Protein AF-A0A353D6M7-F1 (afdb_monomer_lite)

pLDDT: mean 84.1, std 8.53, range [59.25, 94.75]

Sequence (123 aa):
GNNLVNIGASALATVIATREFGSAGPGIAVGVLTLFILVFGEITPKSLATRFSETISLFIAYPLLLLMRLIYPLVWFFSHFTSWVHHLTGGKGDPTVTELELIGMLGYGVDEGAIEQNERKII

Secondary structure (DSSP, 8-state):
-HHHHHHHHHHHHHHHHHHHHGGGHHHHHHHHHHHHIIIIIIIHHHHHHHHTHHHHHHHHHHHHHHHHHHHHHHHHHHHHHHHHHHHHHTPPPPPSS-HHHHHHHHHHHHHTTSS-TTGGGT-

Foldseek 3Di:
DLVVCLVVQLVVQLVVQCVPPNPCRNVVSCVVSVVVCVCPVNPVVVVVCVVVVVVVCVVVVVVVVVVCVVCVVVVVVVVVVVVVVCVVVVDDDDPPADPVNVLVVLVVCCVVVVDPPVVSVVD

Structure (mmCIF, N/CA/C/O backbone):
data_AF-A0A353D6M7-F1
#
_entry.id   AF-A0A353D6M7-F1
#
loop_
_atom_site.group_PDB
_atom_site.id
_atom_s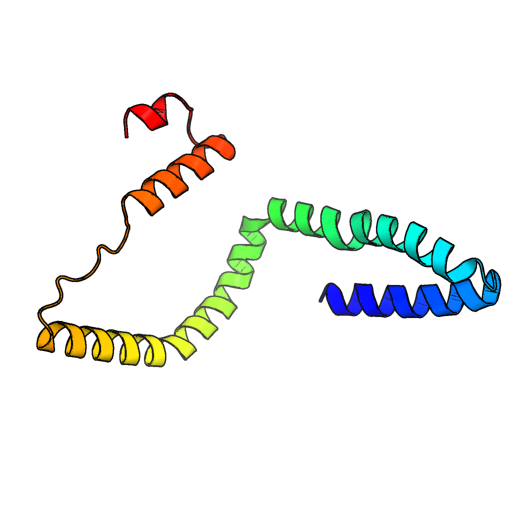ite.type_symbol
_atom_site.label_atom_id
_atom_site.label_alt_id
_atom_site.label_comp_id
_atom_site.label_asym_id
_atom_site.label_entity_id
_atom_site.label_seq_id
_atom_site.pdbx_PDB_ins_code
_atom_site.Cartn_x
_atom_site.Cartn_y
_atom_site.Cartn_z
_atom_site.occupancy
_atom_site.B_iso_or_equiv
_atom_site.auth_seq_id
_atom_site.auth_comp_id
_atom_site.auth_asym_id
_atom_site.auth_atom_id
_atom_site.pdbx_PDB_model_num
ATOM 1 N N . GLY A 1 1 ? 0.863 -6.170 -7.298 1.00 59.25 1 GLY A N 1
ATOM 2 C CA . GLY A 1 1 ? 0.853 -5.495 -8.611 1.00 59.25 1 GLY A CA 1
ATOM 3 C C . GLY A 1 1 ? 2.168 -4.795 -8.888 1.00 59.25 1 GLY A C 1
ATOM 4 O O . GLY A 1 1 ? 2.921 -5.283 -9.717 1.00 59.25 1 GLY A O 1
ATOM 5 N N . ASN A 1 2 ? 2.469 -3.717 -8.155 1.00 79.38 2 ASN A N 1
ATOM 6 C CA . ASN A 1 2 ? 3.628 -2.846 -8.409 1.00 79.38 2 ASN A CA 1
ATOM 7 C C . ASN A 1 2 ? 4.975 -3.592 -8.507 1.00 79.38 2 ASN A C 1
ATOM 9 O O . ASN A 1 2 ? 5.693 -3.444 -9.485 1.00 79.38 2 ASN A O 1
ATOM 13 N N . ASN A 1 3 ? 5.272 -4.487 -7.557 1.00 82.88 3 ASN A N 1
ATOM 14 C CA . ASN A 1 3 ? 6.559 -5.198 -7.529 1.00 82.88 3 ASN A CA 1
ATOM 15 C C . ASN A 1 3 ? 6.796 -6.094 -8.751 1.00 82.88 3 ASN A C 1
ATOM 17 O O . ASN A 1 3 ? 7.921 -6.176 -9.227 1.00 82.88 3 ASN A O 1
ATOM 21 N N . LEU A 1 4 ? 5.753 -6.741 -9.283 1.00 85.50 4 LEU A N 1
ATOM 22 C CA . LEU A 1 4 ? 5.891 -7.592 -10.468 1.00 85.50 4 LEU A CA 1
ATOM 23 C C . LEU A 1 4 ? 6.234 -6.752 -11.703 1.00 85.50 4 LEU A C 1
ATOM 25 O O . LEU A 1 4 ? 7.114 -7.120 -12.474 1.00 85.50 4 LEU A O 1
ATOM 29 N N . VAL A 1 5 ? 5.566 -5.606 -11.853 1.00 84.50 5 VAL A N 1
ATOM 30 C CA . VAL A 1 5 ? 5.812 -4.671 -12.955 1.00 84.50 5 VAL A CA 1
ATOM 31 C C . VAL A 1 5 ? 7.189 -4.025 -12.811 1.00 84.50 5 VAL A C 1
ATOM 33 O O . VAL A 1 5 ? 7.934 -4.014 -13.781 1.00 84.50 5 VAL A O 1
ATOM 36 N N . ASN A 1 6 ? 7.584 -3.583 -11.613 1.00 87.44 6 ASN A N 1
ATOM 37 C CA . ASN A 1 6 ? 8.900 -2.982 -11.375 1.00 87.44 6 ASN A CA 1
ATOM 38 C C . ASN A 1 6 ? 10.050 -3.963 -11.609 1.00 87.44 6 ASN A C 1
ATOM 40 O O . ASN A 1 6 ? 11.017 -3.627 -12.289 1.00 87.44 6 ASN A O 1
ATOM 44 N N . ILE A 1 7 ? 9.949 -5.183 -11.075 1.00 88.62 7 ILE A N 1
ATOM 45 C CA . ILE A 1 7 ? 10.991 -6.204 -11.239 1.00 88.62 7 ILE A CA 1
ATOM 46 C C . ILE A 1 7 ? 11.047 -6.666 -12.698 1.00 88.62 7 ILE A C 1
ATOM 48 O O . ILE A 1 7 ? 12.134 -6.758 -13.264 1.00 88.62 7 ILE A O 1
ATOM 52 N N . GLY A 1 8 ? 9.893 -6.893 -13.333 1.00 90.44 8 GLY A N 1
ATOM 53 C CA . GLY A 1 8 ? 9.819 -7.275 -14.742 1.00 90.44 8 GLY A CA 1
ATOM 54 C C . GLY A 1 8 ? 10.367 -6.195 -15.677 1.00 90.44 8 GLY A C 1
ATOM 55 O O . GLY A 1 8 ? 11.204 -6.487 -16.530 1.00 90.44 8 GLY A O 1
ATOM 56 N N . ALA A 1 9 ? 9.957 -4.939 -15.488 1.00 88.69 9 ALA A N 1
ATOM 57 C CA . ALA A 1 9 ? 10.443 -3.806 -16.271 1.00 88.69 9 ALA A CA 1
ATOM 58 C C . ALA A 1 9 ? 11.947 -3.587 -16.073 1.00 88.69 9 ALA A C 1
ATOM 60 O O . ALA A 1 9 ? 12.658 -3.370 -17.050 1.00 88.69 9 ALA A O 1
ATOM 61 N N . SER A 1 10 ? 12.446 -3.711 -14.841 1.00 89.69 10 SER A N 1
ATOM 62 C CA . SER A 1 10 ? 13.875 -3.580 -14.542 1.00 89.69 10 SER A CA 1
ATOM 63 C C . SER A 1 10 ? 14.709 -4.695 -15.165 1.00 89.69 10 SER A C 1
ATOM 65 O O . SER A 1 10 ? 15.739 -4.422 -15.784 1.00 89.69 10 SER A O 1
ATOM 67 N N . ALA A 1 11 ? 14.238 -5.943 -15.097 1.00 91.44 11 ALA A N 1
ATOM 68 C CA . ALA A 1 11 ? 14.906 -7.074 -15.729 1.00 91.44 11 ALA A CA 1
ATOM 69 C C . ALA A 1 11 ? 14.976 -6.909 -17.256 1.00 91.44 11 ALA A C 1
ATOM 71 O O . ALA A 1 11 ? 16.048 -7.043 -17.844 1.00 91.44 11 ALA A O 1
ATOM 72 N N . LEU A 1 12 ? 13.858 -6.554 -17.899 1.00 92.38 12 LEU A N 1
ATOM 73 C CA . LEU A 1 12 ? 13.804 -6.347 -19.348 1.00 92.38 12 LEU A CA 1
ATOM 74 C C . LEU A 1 12 ? 14.643 -5.147 -19.793 1.00 92.38 12 LEU A C 1
ATOM 76 O O . LEU A 1 12 ? 15.415 -5.260 -20.743 1.00 92.38 12 LEU A O 1
ATOM 80 N N . ALA A 1 13 ? 14.540 -4.017 -19.095 1.00 91.19 13 ALA A N 1
ATOM 81 C CA . ALA A 1 13 ? 15.322 -2.828 -19.410 1.00 91.19 13 ALA A CA 1
ATOM 82 C C . ALA A 1 13 ? 16.819 -3.062 -19.225 1.00 91.19 13 ALA A C 1
ATOM 84 O O . ALA A 1 13 ? 17.604 -2.591 -20.040 1.00 91.19 13 ALA A O 1
ATOM 85 N N . THR A 1 14 ? 17.218 -3.831 -18.210 1.00 92.31 14 THR A N 1
ATOM 86 C CA . THR A 1 14 ? 18.621 -4.209 -18.019 1.00 92.31 14 THR A CA 1
ATOM 87 C C . THR A 1 14 ? 19.108 -5.076 -19.178 1.00 92.31 14 THR A C 1
ATOM 89 O O . THR A 1 14 ? 20.147 -4.777 -19.754 1.00 92.31 14 THR A O 1
ATOM 92 N N . VAL A 1 15 ? 18.337 -6.086 -19.599 1.00 92.19 15 VAL A N 1
ATOM 93 C CA . VAL A 1 15 ? 18.694 -6.938 -20.750 1.00 92.19 15 VAL A CA 1
ATOM 94 C C . VAL A 1 15 ? 18.827 -6.124 -22.041 1.00 92.19 15 VAL A C 1
ATOM 96 O O . VAL A 1 15 ? 19.790 -6.310 -22.786 1.00 92.19 15 VAL A O 1
ATOM 99 N N . ILE A 1 16 ? 17.886 -5.216 -22.310 1.00 92.12 16 ILE A N 1
ATOM 100 C CA . ILE A 1 16 ? 17.910 -4.359 -23.503 1.00 92.12 16 ILE A CA 1
ATOM 101 C C . ILE A 1 16 ? 19.091 -3.386 -23.436 1.00 92.12 16 ILE A C 1
ATOM 103 O O . ILE A 1 16 ? 19.855 -3.272 -24.390 1.00 92.12 16 ILE A O 1
ATOM 107 N N . ALA A 1 17 ? 19.300 -2.728 -22.298 1.00 90.50 17 ALA A N 1
ATOM 108 C CA . ALA A 1 17 ? 20.371 -1.756 -22.158 1.00 90.50 17 ALA A CA 1
ATOM 109 C C . ALA A 1 17 ? 21.758 -2.404 -22.219 1.00 90.50 17 ALA A C 1
ATOM 111 O O . ALA A 1 17 ? 22.666 -1.828 -22.807 1.00 90.50 17 ALA A O 1
ATOM 112 N N . THR A 1 18 ? 21.938 -3.609 -21.671 1.00 92.00 18 THR A N 1
ATOM 113 C CA . THR A 1 18 ? 23.193 -4.359 -21.821 1.00 92.00 18 THR A CA 1
ATOM 114 C C . THR A 1 18 ? 23.464 -4.728 -23.279 1.00 92.00 18 THR A C 1
ATOM 116 O O . THR A 1 18 ? 24.621 -4.734 -23.692 1.00 92.00 18 THR A O 1
ATOM 119 N N . ARG A 1 19 ? 22.424 -5.005 -24.076 1.00 91.56 19 ARG A N 1
ATOM 120 C CA . ARG A 1 19 ? 22.578 -5.290 -25.510 1.00 91.56 19 ARG A CA 1
ATOM 121 C C . ARG A 1 19 ? 22.996 -4.063 -26.318 1.00 91.56 19 ARG A C 1
ATOM 123 O O . ARG A 1 19 ? 23.892 -4.183 -27.143 1.00 91.56 19 ARG A O 1
ATOM 130 N N . GLU A 1 20 ? 22.386 -2.911 -26.059 1.00 90.56 20 GLU A N 1
ATOM 131 C CA . GLU A 1 20 ? 22.618 -1.689 -26.847 1.00 90.56 20 GLU A CA 1
ATOM 132 C C . GLU A 1 20 ? 23.833 -0.874 -26.365 1.00 90.56 20 GLU A C 1
ATOM 134 O O . GLU A 1 20 ? 24.547 -0.277 -27.166 1.00 90.56 20 GLU A O 1
ATOM 139 N N . PHE A 1 21 ? 24.100 -0.857 -25.054 1.00 89.62 21 PHE A N 1
ATOM 140 C CA . PHE A 1 21 ? 25.109 0.010 -24.423 1.00 89.62 21 PHE A CA 1
ATOM 141 C C . PHE A 1 21 ? 26.242 -0.765 -23.725 1.00 89.62 21 PHE A C 1
ATOM 143 O O . PHE A 1 21 ? 27.080 -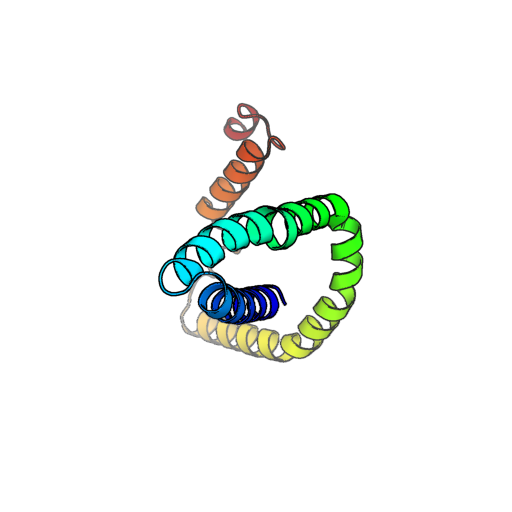0.170 -23.040 1.00 89.62 21 PHE A O 1
ATOM 150 N N . GLY A 1 22 ? 26.283 -2.094 -23.865 1.00 89.50 22 GLY A N 1
ATOM 151 C CA . GLY A 1 22 ? 27.345 -2.939 -23.319 1.00 89.50 22 GLY A CA 1
ATOM 152 C C . GLY A 1 22 ? 27.483 -2.823 -21.797 1.00 89.50 22 GLY A C 1
ATOM 153 O O . GLY A 1 22 ? 26.506 -2.938 -21.054 1.00 89.50 22 GLY A O 1
ATOM 154 N N . SER A 1 23 ? 28.707 -2.584 -21.315 1.00 90.06 23 SER A N 1
ATOM 155 C CA . SER A 1 23 ? 29.017 -2.505 -19.879 1.00 90.06 23 SER A CA 1
ATOM 156 C C . SER A 1 23 ? 28.399 -1.295 -19.170 1.00 90.06 23 SER A C 1
ATOM 158 O O . SER A 1 23 ? 28.165 -1.362 -17.965 1.00 90.06 23 SER A O 1
ATOM 160 N N . ALA A 1 24 ? 28.091 -0.212 -19.892 1.00 89.88 24 ALA A N 1
ATOM 161 C CA . ALA A 1 24 ? 27.426 0.969 -19.333 1.00 89.88 24 ALA A CA 1
ATOM 162 C C . ALA A 1 24 ? 25.896 0.805 -19.236 1.00 89.88 24 ALA A C 1
ATOM 164 O O . ALA A 1 24 ? 25.238 1.518 -18.475 1.00 89.88 24 ALA A O 1
ATOM 165 N N . GLY A 1 25 ? 25.329 -0.153 -19.975 1.00 89.75 25 GLY A N 1
ATOM 166 C CA . GLY A 1 25 ? 23.889 -0.387 -20.080 1.00 89.75 25 GLY A CA 1
ATOM 167 C C . GLY A 1 25 ? 23.153 -0.558 -18.752 1.00 89.75 25 GLY A C 1
ATOM 168 O O . GLY A 1 25 ? 22.177 0.159 -18.533 1.00 89.75 25 GLY A O 1
ATOM 169 N N . PRO A 1 26 ? 23.607 -1.429 -17.831 1.00 89.62 26 PRO A N 1
ATOM 170 C CA . PRO A 1 26 ? 22.939 -1.614 -16.544 1.00 89.62 26 PRO A CA 1
ATOM 171 C C . PRO A 1 26 ? 22.838 -0.322 -15.722 1.00 89.62 26 PRO A C 1
ATOM 173 O O . PRO A 1 26 ? 21.795 -0.048 -15.135 1.00 89.62 26 PRO A O 1
ATOM 176 N N . GLY A 1 27 ? 23.887 0.509 -15.714 1.00 90.50 27 GLY A N 1
ATOM 177 C CA . GLY A 1 27 ? 23.884 1.780 -14.982 1.00 90.50 27 GLY A CA 1
ATOM 178 C C . GLY A 1 27 ? 22.884 2.786 -15.557 1.00 90.50 27 GLY A C 1
ATOM 179 O O . GLY A 1 27 ? 22.133 3.415 -14.810 1.00 90.50 27 GLY A O 1
ATOM 180 N N . ILE A 1 28 ? 22.825 2.885 -16.889 1.00 89.69 28 ILE A N 1
ATOM 181 C CA . ILE A 1 28 ? 21.867 3.748 -17.595 1.00 89.69 28 ILE A CA 1
ATOM 182 C C . ILE A 1 28 ? 20.432 3.260 -17.359 1.00 89.69 28 ILE A C 1
ATOM 184 O O . ILE A 1 28 ? 19.557 4.064 -17.035 1.00 89.69 28 ILE A O 1
ATOM 188 N N . ALA A 1 29 ? 20.195 1.948 -17.461 1.00 91.31 29 ALA A N 1
ATOM 189 C CA . ALA A 1 29 ? 18.888 1.349 -17.211 1.00 91.31 29 ALA A CA 1
ATOM 190 C C . ALA A 1 29 ? 18.395 1.646 -15.795 1.00 91.31 29 ALA A C 1
ATOM 192 O O . ALA A 1 29 ? 17.273 2.115 -15.638 1.00 91.31 29 ALA A O 1
ATOM 193 N N . VAL A 1 30 ? 19.231 1.443 -14.772 1.00 91.81 30 VAL A N 1
ATOM 194 C CA . VAL A 1 30 ? 18.854 1.715 -13.378 1.00 91.81 30 VAL A CA 1
ATOM 195 C C . VAL A 1 30 ? 18.493 3.186 -13.185 1.00 91.81 30 VAL A C 1
ATOM 197 O O . VAL A 1 30 ? 17.437 3.474 -12.623 1.00 91.81 30 VAL A O 1
ATOM 200 N N . GLY A 1 31 ? 19.315 4.119 -13.674 1.00 90.38 31 GLY A N 1
ATOM 201 C C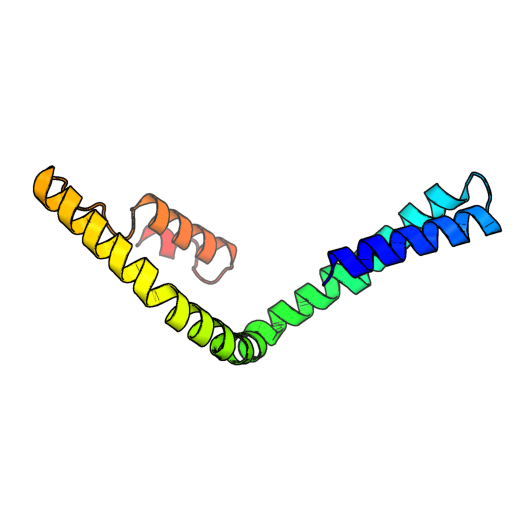A . GLY A 1 31 ? 19.055 5.553 -13.515 1.00 90.38 31 GLY A CA 1
ATOM 202 C C . GLY A 1 31 ? 17.748 5.999 -14.175 1.00 90.38 31 GLY A C 1
ATOM 203 O O . GLY A 1 31 ? 16.896 6.609 -13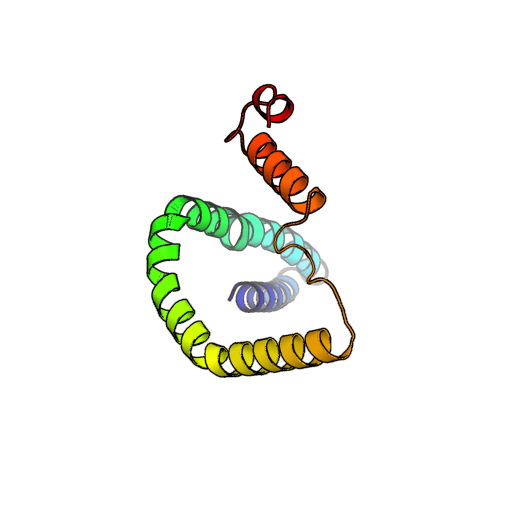.527 1.00 90.38 31 GLY A O 1
ATOM 204 N N . VAL A 1 32 ? 17.560 5.648 -15.450 1.00 89.81 32 VAL A N 1
ATOM 205 C CA . VAL A 1 32 ? 16.370 6.040 -16.222 1.00 89.81 32 VAL A CA 1
ATOM 206 C C . VAL A 1 32 ? 15.117 5.373 -15.667 1.00 89.81 32 VAL A C 1
ATOM 208 O O . VAL A 1 32 ? 14.116 6.043 -15.417 1.00 89.81 32 VAL A O 1
ATOM 211 N N . LEU A 1 33 ? 15.167 4.061 -15.439 1.00 91.50 33 LEU A N 1
ATOM 212 C CA . LEU A 1 33 ? 14.007 3.289 -15.015 1.00 91.50 33 LEU A CA 1
ATOM 213 C C . LEU A 1 33 ? 13.563 3.655 -13.597 1.00 91.50 33 LEU A C 1
ATOM 215 O O . LEU A 1 33 ? 12.366 3.685 -13.342 1.00 91.50 33 LEU A O 1
ATOM 219 N N . THR A 1 34 ? 14.492 3.994 -12.696 1.00 89.94 34 THR A N 1
ATOM 220 C CA . THR A 1 34 ? 14.144 4.453 -11.342 1.00 89.94 34 THR A CA 1
ATOM 221 C C . THR A 1 34 ? 13.321 5.734 -11.396 1.00 89.94 34 THR A C 1
ATOM 223 O O . THR A 1 34 ? 12.253 5.797 -10.793 1.00 89.94 34 THR A O 1
ATOM 226 N N . LEU A 1 35 ? 13.762 6.737 -12.163 1.00 89.75 35 LEU A N 1
ATOM 227 C CA . LEU A 1 35 ? 12.996 7.975 -12.333 1.00 89.75 35 LEU A CA 1
ATOM 228 C C . LEU A 1 35 ? 11.638 7.705 -12.987 1.00 89.75 35 LEU A C 1
ATOM 230 O O . LEU A 1 35 ? 10.616 8.212 -12.529 1.00 89.75 35 LEU A O 1
ATOM 234 N N . PHE A 1 36 ? 11.616 6.868 -14.025 1.00 89.44 36 PHE A N 1
ATOM 235 C CA . PHE A 1 36 ? 10.395 6.563 -14.763 1.00 89.44 36 PHE A CA 1
ATOM 236 C C . PHE A 1 36 ? 9.361 5.830 -13.899 1.00 89.44 36 PHE A C 1
ATOM 238 O O . PHE A 1 36 ? 8.190 6.204 -13.878 1.00 89.44 36 PHE A O 1
ATOM 245 N N . ILE A 1 37 ? 9.793 4.823 -13.139 1.00 89.56 37 ILE A N 1
ATOM 246 C CA . ILE A 1 37 ? 8.943 4.072 -12.212 1.00 89.56 37 ILE A CA 1
ATOM 247 C C . ILE A 1 37 ? 8.475 4.957 -11.064 1.00 89.56 37 ILE A C 1
ATOM 249 O O . ILE A 1 37 ? 7.295 4.920 -10.728 1.00 89.56 37 ILE A O 1
ATOM 253 N N . LEU A 1 38 ? 9.352 5.771 -10.473 1.00 89.88 38 LEU A N 1
ATOM 254 C CA . LEU A 1 38 ? 8.946 6.647 -9.377 1.00 89.88 38 LEU A CA 1
ATOM 255 C C . LEU A 1 38 ? 7.854 7.614 -9.826 1.00 89.88 38 LEU A C 1
ATOM 257 O O . LEU A 1 38 ? 6.844 7.747 -9.141 1.00 89.88 38 LEU A O 1
ATOM 261 N N . VAL A 1 39 ? 8.008 8.233 -10.995 1.00 87.31 39 VAL A N 1
ATOM 262 C CA . VAL A 1 39 ? 7.013 9.174 -11.511 1.00 87.31 39 VAL A CA 1
ATOM 263 C C . VAL A 1 39 ? 5.739 8.443 -11.928 1.00 87.31 39 VAL A C 1
ATOM 265 O O . VAL A 1 39 ? 4.669 8.759 -11.416 1.00 87.31 39 VAL A O 1
ATOM 268 N N . PHE A 1 40 ? 5.825 7.457 -12.822 1.00 84.50 40 PHE A N 1
ATOM 269 C CA . PHE A 1 40 ? 4.645 6.885 -13.482 1.00 84.50 40 PHE A CA 1
ATOM 270 C C . PHE A 1 40 ? 4.094 5.617 -12.829 1.00 84.50 40 PHE A C 1
ATOM 272 O O . PHE A 1 40 ? 2.907 5.343 -12.965 1.00 84.50 40 PHE A O 1
ATOM 279 N N . GLY A 1 41 ? 4.925 4.835 -12.143 1.00 82.19 41 GLY A N 1
ATOM 280 C CA . GLY A 1 41 ? 4.535 3.567 -11.518 1.00 82.19 41 GLY A CA 1
ATOM 281 C C . GLY A 1 41 ? 4.187 3.686 -10.035 1.00 82.19 41 GLY A C 1
ATOM 282 O O . GLY A 1 41 ? 3.330 2.956 -9.542 1.00 82.19 41 GLY A O 1
ATOM 283 N N . GLU A 1 42 ? 4.815 4.622 -9.323 1.00 83.50 42 GLU A N 1
ATOM 284 C CA . GLU A 1 42 ? 4.742 4.688 -7.864 1.00 83.50 42 GLU A CA 1
ATOM 285 C C . GLU A 1 42 ? 4.026 5.943 -7.360 1.00 83.50 42 GLU A C 1
ATOM 287 O O . GLU A 1 42 ? 2.936 5.839 -6.803 1.00 83.50 42 GLU A O 1
ATOM 292 N N . ILE A 1 43 ? 4.605 7.129 -7.553 1.00 85.75 43 ILE A N 1
ATOM 293 C CA . ILE A 1 43 ? 4.151 8.366 -6.905 1.00 85.75 43 ILE A CA 1
ATOM 294 C C . ILE A 1 43 ? 2.855 8.870 -7.538 1.00 85.75 43 ILE A C 1
ATOM 296 O O . ILE A 1 43 ? 1.894 9.121 -6.814 1.00 85.75 43 ILE A O 1
ATOM 300 N N . THR A 1 44 ? 2.785 8.983 -8.869 1.00 84.62 44 THR A N 1
ATOM 301 C CA . THR A 1 44 ? 1.584 9.517 -9.542 1.00 84.62 44 THR A CA 1
ATOM 302 C C . THR A 1 44 ? 0.357 8.621 -9.342 1.00 84.62 44 THR A C 1
ATOM 304 O O . THR A 1 44 ? -0.681 9.142 -8.928 1.00 84.62 44 THR A O 1
ATOM 307 N N . PRO A 1 45 ? 0.429 7.288 -9.546 1.00 81.06 45 PRO A N 1
ATOM 308 C CA . PRO A 1 45 ? -0.727 6.422 -9.330 1.00 81.06 45 PRO A CA 1
ATOM 309 C C . PRO A 1 45 ? -1.154 6.381 -7.866 1.00 81.06 45 PRO A C 1
ATOM 311 O O . PRO A 1 45 ? -2.352 6.422 -7.594 1.00 81.06 45 PRO A O 1
ATOM 314 N N . LYS A 1 46 ? -0.201 6.345 -6.917 1.00 82.56 46 LYS A N 1
ATOM 315 C CA . LYS A 1 46 ? -0.535 6.407 -5.486 1.00 82.56 46 LYS A CA 1
ATOM 316 C C . LYS A 1 46 ? -1.192 7.733 -5.137 1.00 82.56 46 LYS A C 1
ATOM 318 O O . LYS A 1 46 ? -2.241 7.713 -4.518 1.00 82.56 46 LYS A O 1
ATOM 323 N N . SER A 1 47 ? -0.636 8.860 -5.577 1.00 84.31 47 SER A N 1
ATOM 324 C CA . SER A 1 47 ? -1.204 10.188 -5.321 1.00 84.31 47 SER A CA 1
ATOM 325 C C . SER A 1 47 ? -2.631 10.310 -5.861 1.00 84.31 47 SER A C 1
ATOM 327 O O . SER A 1 47 ? -3.525 10.792 -5.164 1.00 84.31 47 SER A O 1
ATOM 329 N N . LEU A 1 48 ? -2.874 9.799 -7.071 1.00 81.62 48 LEU A N 1
ATOM 330 C CA . LEU A 1 48 ? -4.204 9.790 -7.669 1.00 81.62 48 LEU A CA 1
ATOM 331 C C . LEU A 1 48 ? -5.166 8.873 -6.899 1.00 81.62 48 LEU A C 1
ATOM 333 O O . LEU A 1 48 ? -6.305 9.257 -6.647 1.00 81.62 48 LEU A O 1
ATOM 337 N N . ALA A 1 49 ? -4.698 7.699 -6.469 1.00 78.69 49 ALA A N 1
ATOM 338 C CA . ALA A 1 49 ? -5.478 6.785 -5.642 1.00 78.69 49 ALA A CA 1
ATOM 339 C C . ALA A 1 49 ? -5.840 7.398 -4.281 1.00 78.69 49 ALA A C 1
ATOM 341 O O . ALA A 1 49 ? -6.972 7.244 -3.832 1.00 78.69 49 ALA A O 1
ATOM 342 N N . THR A 1 50 ? -4.931 8.148 -3.652 1.00 80.38 50 THR A N 1
ATOM 343 C CA . THR A 1 50 ? -5.224 8.863 -2.403 1.00 80.38 50 THR A CA 1
ATOM 344 C C . THR A 1 50 ? -6.245 9.980 -2.623 1.00 80.38 50 THR A C 1
ATOM 346 O O . THR A 1 50 ? -7.089 10.218 -1.767 1.00 80.38 50 THR A O 1
ATOM 349 N N . ARG A 1 51 ? -6.225 10.644 -3.787 1.00 80.00 51 ARG A N 1
ATOM 350 C CA . ARG A 1 51 ? -7.176 11.719 -4.115 1.00 80.00 51 ARG A CA 1
ATOM 351 C C . ARG A 1 51 ? -8.593 11.214 -4.401 1.00 80.00 51 ARG A C 1
ATOM 353 O O . ARG A 1 51 ? -9.550 11.922 -4.118 1.00 80.00 51 ARG A O 1
ATOM 360 N N . PHE A 1 52 ? -8.729 10.003 -4.940 1.00 79.12 52 PHE A N 1
ATOM 361 C CA . PHE A 1 52 ? -10.015 9.321 -5.145 1.00 79.12 52 PHE A CA 1
ATOM 362 C C . PHE A 1 52 ? -10.264 8.224 -4.098 1.00 79.12 52 PHE A C 1
ATOM 364 O O . PHE A 1 52 ? -10.962 7.240 -4.370 1.00 79.12 52 PHE A O 1
ATOM 371 N N . SER A 1 53 ? -9.690 8.388 -2.900 1.00 77.56 53 SER A N 1
ATOM 372 C CA . SER A 1 53 ? -9.747 7.398 -1.823 1.00 77.56 53 SER A CA 1
ATOM 373 C C . SER A 1 53 ? -11.177 7.014 -1.471 1.00 77.56 53 SER A C 1
ATOM 375 O O . SER A 1 53 ? -11.431 5.841 -1.245 1.00 77.56 53 SER A O 1
ATOM 377 N N . GLU A 1 54 ? -12.125 7.946 -1.500 1.00 77.88 54 GLU A N 1
ATOM 378 C CA . GLU A 1 54 ? -13.529 7.700 -1.168 1.00 77.88 54 GLU A CA 1
ATOM 379 C C . GLU A 1 54 ? -14.192 6.687 -2.118 1.00 77.88 54 GLU A C 1
ATOM 381 O O . GLU A 1 54 ? -14.747 5.679 -1.681 1.00 77.88 54 GLU A O 1
ATOM 386 N N . THR A 1 55 ? -14.063 6.886 -3.434 1.00 78.00 55 THR A N 1
ATOM 387 C CA . THR A 1 55 ? -14.626 5.966 -4.438 1.00 78.00 55 THR A CA 1
ATOM 388 C C . THR A 1 55 ? -13.951 4.596 -4.384 1.00 78.00 55 THR A C 1
ATOM 390 O O . THR A 1 55 ? -14.617 3.561 -4.452 1.00 78.00 55 THR A O 1
ATOM 393 N N . ILE A 1 56 ? -12.626 4.579 -4.222 1.00 79.38 56 ILE A N 1
ATOM 394 C CA . ILE A 1 56 ? -11.848 3.340 -4.128 1.00 79.38 56 ILE A CA 1
ATOM 395 C C . ILE A 1 56 ? -12.184 2.589 -2.831 1.00 79.38 56 ILE A C 1
ATOM 397 O O . ILE A 1 56 ? -12.344 1.369 -2.854 1.00 79.38 56 ILE A O 1
ATOM 401 N N . SER A 1 57 ? -12.356 3.300 -1.717 1.00 81.75 57 SER A N 1
ATOM 402 C CA . SER A 1 57 ? -12.703 2.719 -0.417 1.00 81.75 57 SER A CA 1
ATOM 403 C C . SER A 1 57 ? -14.083 2.083 -0.448 1.00 81.75 57 SER A C 1
ATOM 405 O O . SER A 1 57 ? -14.231 0.960 0.022 1.00 81.75 57 SER A O 1
ATOM 407 N N . LEU A 1 58 ? -15.077 2.730 -1.065 1.00 84.44 58 LEU A N 1
ATOM 408 C CA . LEU A 1 58 ? -16.416 2.151 -1.220 1.00 84.44 58 LEU A CA 1
ATOM 409 C C . LEU A 1 58 ? -16.405 0.891 -2.097 1.00 84.44 58 LEU A C 1
ATOM 411 O O . LEU A 1 58 ? -17.094 -0.081 -1.792 1.00 84.44 58 LEU A O 1
ATOM 415 N N . PHE A 1 59 ? -15.590 0.870 -3.154 1.00 86.31 59 PHE A N 1
ATOM 416 C CA . PHE A 1 59 ? -15.441 -0.310 -4.005 1.00 86.31 59 PHE A CA 1
ATOM 417 C C . PHE A 1 59 ? -14.753 -1.474 -3.273 1.00 86.31 59 PHE A C 1
ATOM 419 O O . PHE A 1 59 ? -15.199 -2.618 -3.360 1.00 86.31 59 PHE A O 1
ATOM 426 N N . ILE A 1 60 ? -13.687 -1.187 -2.519 1.00 86.88 60 ILE A N 1
ATOM 427 C CA . ILE A 1 60 ? -12.920 -2.190 -1.764 1.00 86.88 60 ILE A CA 1
ATOM 428 C C . ILE A 1 60 ? -13.656 -2.636 -0.491 1.00 86.88 60 ILE A C 1
ATOM 430 O O . ILE A 1 60 ? -13.440 -3.756 -0.028 1.00 86.88 60 ILE A O 1
ATOM 434 N N . ALA A 1 61 ? -14.571 -1.830 0.052 1.00 89.69 61 ALA A N 1
ATOM 435 C CA . ALA A 1 61 ? -15.340 -2.176 1.245 1.00 89.69 61 ALA A CA 1
ATOM 436 C C . ALA A 1 61 ? -16.075 -3.518 1.095 1.00 89.69 61 ALA A C 1
ATOM 438 O O . ALA A 1 61 ? -16.053 -4.329 2.016 1.00 89.69 61 ALA A O 1
ATOM 439 N N . TYR A 1 62 ? -16.660 -3.801 -0.072 1.00 89.62 62 TYR A N 1
ATOM 440 C CA . TYR A 1 62 ? -17.386 -5.051 -0.326 1.00 89.62 62 TYR A CA 1
ATOM 441 C C . TYR A 1 62 ? -16.522 -6.323 -0.217 1.00 89.62 62 TYR A C 1
ATOM 443 O O . TYR A 1 62 ? -16.867 -7.203 0.579 1.00 89.62 62 TYR A O 1
ATOM 451 N N . PRO A 1 63 ? -15.405 -6.472 -0.961 1.00 91.12 63 PRO A N 1
ATOM 452 C CA . PRO A 1 63 ? -14.541 -7.643 -0.819 1.00 91.12 63 PRO A CA 1
ATOM 453 C C . PRO A 1 63 ? -13.906 -7.739 0.574 1.00 91.12 63 PRO A C 1
ATOM 455 O O . PRO A 1 63 ? -13.730 -8.842 1.092 1.00 91.12 63 PRO A O 1
ATOM 458 N N . LEU A 1 64 ? -13.608 -6.606 1.213 1.00 91.56 64 LEU A N 1
ATOM 459 C CA . LEU A 1 64 ? -13.038 -6.576 2.560 1.00 91.56 64 LEU A CA 1
ATOM 460 C C . LEU A 1 64 ? -14.058 -7.050 3.608 1.00 91.56 64 LEU A C 1
ATOM 462 O O . LEU A 1 64 ? -13.714 -7.834 4.489 1.00 91.56 64 LEU A O 1
ATOM 466 N N . LEU A 1 65 ? -15.330 -6.676 3.462 1.00 91.62 65 LEU A N 1
ATOM 467 C CA . LEU A 1 65 ? -16.420 -7.129 4.327 1.00 91.62 65 LEU A CA 1
ATOM 468 C C . LEU A 1 65 ? -16.703 -8.630 4.162 1.00 91.62 65 LEU A C 1
ATOM 470 O O . LEU A 1 65 ? -16.967 -9.322 5.146 1.00 91.62 65 LEU A O 1
ATOM 474 N N . LEU A 1 66 ? -16.579 -9.162 2.941 1.00 93.44 66 LEU A N 1
ATOM 475 C CA . LEU A 1 66 ? -16.641 -10.604 2.687 1.00 93.44 66 LEU A CA 1
ATOM 476 C C . LEU A 1 66 ? -15.501 -11.346 3.403 1.00 93.44 66 LEU A C 1
ATOM 478 O O . LEU A 1 66 ? -15.739 -12.342 4.088 1.00 93.44 66 LEU A O 1
ATOM 482 N N . LEU A 1 67 ? -14.269 -10.845 3.278 1.00 93.94 67 LEU A N 1
ATOM 483 C CA . LEU A 1 67 ? -13.103 -11.420 3.946 1.00 93.94 67 LEU A CA 1
ATOM 484 C C . LEU A 1 67 ? -13.251 -11.359 5.471 1.00 93.94 67 LEU A C 1
ATOM 486 O O . LEU A 1 67 ? -13.015 -12.351 6.159 1.00 93.94 67 LEU A O 1
ATOM 490 N N . MET A 1 68 ? -13.711 -10.222 5.995 1.00 92.31 68 MET A N 1
ATOM 491 C CA . MET A 1 68 ? -14.007 -10.050 7.413 1.00 92.31 68 MET A CA 1
ATOM 492 C C . MET A 1 68 ? -15.033 -11.081 7.879 1.00 92.31 68 MET A C 1
ATOM 494 O O . MET A 1 68 ? -14.816 -11.717 8.902 1.00 92.31 68 MET A O 1
ATOM 498 N N . ARG A 1 69 ? -16.117 -11.307 7.126 1.00 92.81 69 ARG A N 1
ATOM 499 C CA . ARG A 1 69 ? -17.146 -12.307 7.456 1.00 92.81 69 ARG A CA 1
ATOM 500 C C . ARG A 1 69 ? -16.572 -13.726 7.525 1.00 92.81 69 ARG A C 1
ATOM 502 O O . ARG A 1 69 ? -16.976 -14.490 8.398 1.00 92.81 69 ARG A O 1
ATOM 509 N N . LEU A 1 70 ? -15.640 -14.067 6.634 1.00 94.75 70 LEU A N 1
ATOM 510 C CA . LEU A 1 70 ? -14.967 -15.370 6.618 1.00 94.75 70 LEU A CA 1
ATOM 511 C C . LEU A 1 70 ? -14.016 -15.557 7.805 1.00 94.75 70 LEU A C 1
ATOM 513 O O . LEU A 1 70 ? -13.955 -16.644 8.371 1.00 94.75 70 LEU A O 1
ATOM 517 N N . ILE A 1 71 ? -13.294 -14.504 8.193 1.00 94.31 71 ILE A N 1
ATOM 518 C CA . ILE A 1 71 ? -12.330 -14.537 9.304 1.00 94.31 71 ILE A CA 1
ATOM 519 C C . ILE A 1 71 ? -13.023 -14.337 10.666 1.00 94.31 71 ILE A C 1
ATOM 521 O O . ILE A 1 71 ? -12.521 -14.791 11.693 1.00 94.31 71 ILE A O 1
ATOM 525 N N . TYR A 1 72 ? -14.209 -13.725 10.694 1.00 94.44 72 TYR A N 1
ATOM 526 C CA . TYR A 1 72 ? -14.991 -13.458 11.902 1.00 94.44 72 TYR A CA 1
ATOM 527 C C . TYR A 1 72 ? -15.158 -14.654 12.857 1.00 94.44 72 TYR A C 1
ATOM 529 O O . TYR A 1 72 ? -14.907 -14.464 14.046 1.00 94.44 72 TYR A O 1
ATOM 537 N N . PRO A 1 73 ? -15.525 -15.880 12.420 1.00 91.69 73 PRO A N 1
ATOM 538 C CA . PRO A 1 73 ? -15.637 -17.020 13.336 1.00 91.69 73 PRO A CA 1
ATOM 539 C C . PRO A 1 73 ? -14.324 -17.341 14.061 1.00 91.69 73 PRO A C 1
ATOM 541 O O . PRO A 1 73 ? -14.343 -17.725 15.229 1.00 91.69 73 PRO A O 1
ATOM 544 N N . LEU A 1 74 ? -13.182 -17.138 13.400 1.00 94.56 74 LEU A N 1
ATOM 545 C CA . LEU A 1 74 ? -11.866 -17.345 13.995 1.00 94.56 74 LEU A CA 1
ATOM 546 C C . LEU A 1 74 ? -11.566 -16.274 15.053 1.00 94.56 74 LEU A C 1
ATOM 548 O O . LEU A 1 74 ? -11.142 -16.596 16.160 1.00 94.56 74 LEU A O 1
ATOM 552 N N . VAL A 1 75 ? -11.838 -15.005 14.734 1.00 91.38 75 VAL A N 1
ATOM 553 C CA . VAL A 1 75 ? -11.682 -13.879 15.674 1.00 91.38 75 VAL A CA 1
ATOM 554 C C . VAL A 1 75 ? -12.579 -14.062 16.893 1.00 91.38 75 VAL A C 1
ATOM 556 O O . VAL A 1 75 ? -12.129 -13.871 18.020 1.00 91.38 75 VAL A O 1
ATOM 559 N N . TRP A 1 76 ? -13.829 -14.474 16.679 1.00 93.31 76 TRP A N 1
ATOM 560 C CA . TRP A 1 76 ? -14.779 -14.753 17.751 1.00 93.31 76 TRP A CA 1
ATOM 561 C C . TRP A 1 76 ? -14.268 -15.856 18.684 1.00 93.31 76 TRP A C 1
ATOM 563 O O . TRP A 1 76 ? -14.274 -15.674 19.902 1.00 93.31 76 TRP A O 1
ATOM 573 N N . PHE A 1 77 ? -13.753 -16.954 18.121 1.00 94.06 77 PHE A N 1
ATOM 574 C CA . PHE A 1 77 ? -13.171 -18.052 18.892 1.00 94.06 77 PHE A CA 1
ATOM 575 C C . PHE A 1 77 ? -12.004 -17.579 19.767 1.00 94.06 77 PHE A C 1
ATOM 577 O O . PHE A 1 77 ? -11.999 -17.830 20.971 1.00 94.06 77 PHE A O 1
ATOM 584 N N . PHE A 1 78 ? -11.045 -16.853 19.188 1.00 91.50 78 PHE A N 1
ATOM 585 C CA . PHE A 1 78 ? -9.901 -16.342 19.943 1.00 91.50 78 PHE A CA 1
ATOM 586 C C . PHE A 1 78 ? -10.306 -15.307 20.988 1.00 91.50 78 PHE A C 1
ATOM 588 O O . PHE A 1 78 ? -9.809 -15.359 22.104 1.00 91.50 78 PHE A O 1
ATOM 595 N N . SER A 1 79 ? -11.236 -14.407 20.669 1.00 87.75 79 SER A N 1
ATOM 596 C CA . SER A 1 79 ? -11.762 -13.437 21.630 1.00 87.75 79 SER A CA 1
ATOM 597 C C . SER A 1 79 ? -12.390 -14.136 22.837 1.00 87.75 79 SER A C 1
ATOM 599 O O . SER A 1 79 ? -12.055 -13.799 23.970 1.00 87.75 79 SER A O 1
ATOM 601 N N . HIS A 1 80 ? -13.231 -15.151 22.614 1.00 89.94 80 HIS A N 1
ATOM 602 C CA . HIS A 1 80 ? -13.844 -15.921 23.699 1.00 89.94 80 HIS A CA 1
ATOM 603 C C . HIS A 1 80 ? -12.818 -16.716 24.502 1.00 89.94 80 HIS A C 1
ATOM 605 O O . HIS A 1 80 ? -12.890 -16.745 25.730 1.00 89.94 80 HIS A O 1
ATOM 611 N N . PHE A 1 81 ? -11.848 -17.328 23.827 1.00 88.88 81 PHE A N 1
ATOM 612 C CA . PHE A 1 81 ? -10.759 -18.034 24.487 1.00 88.88 81 PHE A CA 1
ATOM 613 C C . PHE A 1 81 ? -9.940 -17.092 25.380 1.00 88.88 81 PHE A C 1
ATOM 615 O O . PHE A 1 81 ? -9.723 -17.387 26.552 1.00 88.88 81 PHE A O 1
ATOM 622 N N . THR A 1 82 ? -9.560 -15.921 24.869 1.00 85.25 82 THR A N 1
ATOM 623 C CA . THR A 1 82 ? -8.825 -14.896 25.618 1.00 85.25 82 THR A CA 1
ATOM 624 C C . THR A 1 82 ? -9.628 -14.395 26.816 1.00 85.25 82 THR A C 1
ATOM 626 O O . THR A 1 82 ? -9.102 -14.360 27.926 1.00 85.25 82 THR A O 1
ATOM 629 N N . SER A 1 83 ? -10.917 -14.085 26.647 1.00 84.06 83 SER A N 1
ATOM 630 C CA . SER A 1 83 ? -11.787 -13.697 27.765 1.00 84.06 83 SER A CA 1
ATOM 631 C C . SER A 1 83 ? -11.902 -14.798 28.823 1.00 84.06 83 SER A C 1
ATOM 633 O O . SER A 1 83 ? -11.839 -14.505 30.016 1.00 84.06 83 SER A O 1
ATOM 635 N N . TRP A 1 84 ? -12.012 -16.065 28.414 1.00 86.88 84 TRP A N 1
ATOM 636 C CA . TRP A 1 84 ? -12.034 -17.207 29.332 1.00 86.88 84 TRP A CA 1
ATOM 637 C C . TRP A 1 84 ? -10.734 -17.315 30.143 1.00 86.88 84 TRP A C 1
ATOM 639 O O . TRP A 1 84 ? -10.781 -17.466 31.364 1.00 86.88 84 TRP A O 1
ATOM 649 N N . VAL A 1 85 ? -9.577 -17.145 29.495 1.00 85.75 85 VAL A N 1
ATOM 650 C CA . VAL A 1 85 ? -8.268 -17.128 30.168 1.00 85.75 85 VAL A CA 1
ATOM 651 C C . VAL A 1 85 ? -8.144 -15.948 31.138 1.00 85.75 85 VAL A C 1
ATOM 653 O O . VAL A 1 85 ? -7.697 -16.140 32.270 1.00 85.75 85 VAL A O 1
ATOM 656 N N . HIS A 1 86 ? -8.568 -14.743 30.744 1.00 83.19 86 HIS A N 1
ATOM 657 C CA . HIS A 1 86 ? -8.555 -13.563 31.618 1.00 83.19 86 HIS A CA 1
ATOM 658 C C . HIS A 1 86 ? -9.426 -13.747 32.864 1.00 83.19 86 HIS A C 1
ATOM 660 O O . HIS A 1 86 ? -9.002 -13.391 33.965 1.00 83.19 86 HIS A O 1
ATOM 666 N N . HIS A 1 87 ? -10.608 -14.355 32.720 1.00 79.62 87 HIS A N 1
ATOM 667 C CA . HIS A 1 87 ? -11.477 -14.673 33.854 1.00 79.62 87 HIS A CA 1
ATOM 668 C C . HIS A 1 87 ? -10.825 -15.642 34.848 1.00 79.62 87 HIS A C 1
ATOM 670 O O . HIS A 1 87 ? -11.031 -15.501 36.052 1.00 79.62 87 HIS A O 1
ATOM 676 N N . LEU A 1 88 ? -10.014 -16.589 34.371 1.00 81.81 88 LEU A N 1
ATOM 677 C CA . LEU A 1 88 ? -9.280 -17.526 35.228 1.00 81.81 88 LEU A CA 1
ATOM 678 C C . LEU A 1 88 ? -8.060 -16.895 35.912 1.00 81.81 88 LEU A C 1
ATOM 680 O O . LEU A 1 88 ? -7.668 -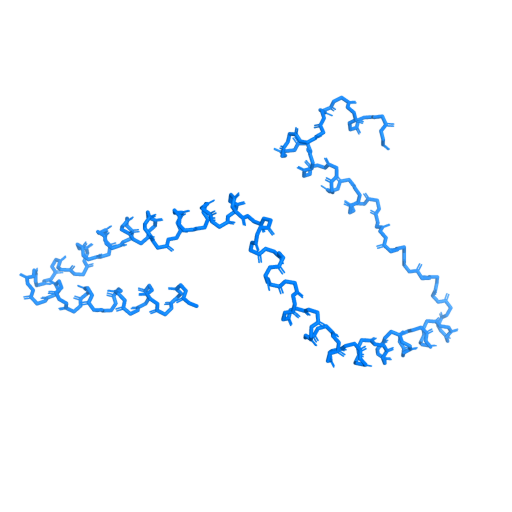17.338 36.988 1.00 81.81 88 LEU A O 1
ATOM 684 N N . THR A 1 89 ? -7.454 -15.877 35.300 1.00 80.06 89 THR A N 1
ATOM 685 C CA . THR A 1 89 ? -6.208 -15.249 35.776 1.00 80.06 89 THR A CA 1
ATOM 686 C C . THR A 1 89 ? -6.425 -13.934 36.531 1.00 80.06 89 THR A C 1
ATOM 688 O O . THR A 1 89 ? -5.470 -13.378 37.067 1.00 80.06 89 THR A O 1
ATOM 691 N N . GLY A 1 90 ? -7.666 -13.439 36.626 1.00 67.81 90 GLY A N 1
ATOM 692 C CA . GLY A 1 90 ? -7.996 -12.210 37.359 1.00 67.81 90 GLY A CA 1
ATOM 693 C C . GLY A 1 90 ? -7.490 -10.926 36.690 1.00 67.81 90 GLY A C 1
ATOM 694 O O . GLY A 1 90 ? -7.412 -9.882 37.340 1.00 67.81 90 GLY A O 1
ATOM 695 N N . GLY A 1 91 ? -7.131 -10.989 35.404 1.00 64.12 91 GLY A N 1
ATOM 696 C CA . GLY A 1 91 ? -6.625 -9.843 34.657 1.00 64.12 91 GLY A CA 1
ATOM 697 C C . GLY A 1 91 ? -7.726 -8.811 34.426 1.00 64.12 91 GLY A C 1
ATOM 698 O O . GLY A 1 91 ? -8.711 -9.096 33.746 1.00 64.12 91 GLY A O 1
ATOM 699 N N . LYS A 1 92 ? -7.557 -7.604 34.976 1.00 60.53 92 LYS A N 1
ATOM 700 C CA . LYS A 1 92 ? -8.338 -6.433 34.559 1.00 60.53 92 LYS A CA 1
ATOM 701 C C . LYS A 1 92 ? -8.054 -6.226 33.072 1.00 60.53 92 LYS A C 1
ATOM 703 O O . LYS A 1 92 ? -6.889 -6.135 32.706 1.00 60.53 92 LYS A O 1
ATOM 708 N N . GLY A 1 93 ? -9.094 -6.248 32.240 1.00 62.56 93 GLY A N 1
ATOM 709 C CA . GLY A 1 93 ? -8.941 -6.099 30.794 1.00 62.56 93 GLY A CA 1
ATOM 710 C C . GLY A 1 93 ? -8.178 -4.820 30.462 1.00 62.56 93 GLY A C 1
ATOM 711 O O . GLY A 1 93 ? -8.448 -3.775 31.060 1.00 62.56 93 GLY A O 1
ATOM 712 N N . ASP A 1 94 ? -7.222 -4.924 29.542 1.00 67.75 94 ASP A N 1
ATOM 713 C CA . ASP A 1 94 ? -6.505 -3.757 29.048 1.00 67.75 94 ASP A CA 1
ATOM 714 C C . ASP A 1 94 ? -7.497 -2.790 28.379 1.00 67.75 94 ASP A C 1
ATOM 716 O O . ASP A 1 94 ? -8.434 -3.232 27.701 1.00 67.75 94 ASP A O 1
ATOM 720 N N . PRO A 1 95 ? -7.347 -1.473 28.594 1.00 67.00 95 PRO A N 1
ATOM 721 C CA . PRO A 1 95 ? -8.219 -0.485 27.981 1.00 67.00 95 PRO A CA 1
ATOM 722 C C . PRO A 1 95 ? -8.128 -0.575 26.454 1.00 67.00 95 PRO A C 1
ATOM 724 O O . PRO A 1 95 ? -7.041 -0.645 25.889 1.00 67.00 95 PRO A O 1
ATOM 727 N N . THR A 1 96 ? -9.284 -0.541 25.785 1.00 70.81 96 THR A N 1
ATOM 728 C CA . THR A 1 96 ? -9.404 -0.673 24.322 1.00 70.81 96 THR A CA 1
ATOM 729 C C . THR A 1 96 ? -8.661 0.421 23.552 1.00 70.81 96 THR A C 1
ATOM 731 O O . THR A 1 96 ? -8.332 0.219 22.390 1.00 70.81 96 THR A O 1
ATOM 734 N N . VAL A 1 97 ? -8.428 1.574 24.187 1.00 76.25 97 VAL A N 1
ATOM 735 C CA . VAL A 1 97 ? -7.597 2.672 23.682 1.00 76.25 97 VAL A CA 1
ATOM 736 C C . VAL A 1 97 ? -6.729 3.152 24.835 1.00 76.25 97 VAL A C 1
ATOM 738 O O . VAL A 1 97 ? -7.241 3.482 25.909 1.00 76.25 97 VAL A O 1
ATOM 741 N N . THR A 1 98 ? -5.416 3.182 24.623 1.00 85.44 98 THR A N 1
ATOM 742 C CA . THR A 1 98 ? -4.471 3.707 25.619 1.00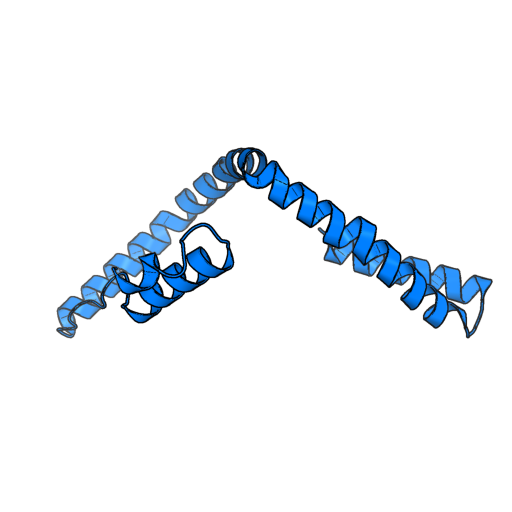 85.44 98 THR A CA 1
ATOM 743 C C . THR A 1 98 ? -4.276 5.213 25.444 1.00 85.44 98 THR A C 1
ATOM 745 O O . THR A 1 98 ? -4.438 5.749 24.351 1.00 85.44 98 THR A O 1
ATOM 748 N N . GLU A 1 99 ? -3.884 5.917 26.506 1.00 82.06 99 GLU A N 1
ATOM 749 C CA . GLU A 1 99 ? -3.581 7.356 26.442 1.00 82.06 99 GLU A CA 1
ATOM 750 C C . GLU A 1 99 ? -2.496 7.672 25.398 1.00 82.06 99 GLU A C 1
ATOM 752 O O . GLU A 1 99 ? -2.606 8.640 24.652 1.00 82.06 99 GLU A O 1
ATOM 757 N N . LEU A 1 100 ? -1.484 6.808 25.277 1.00 83.12 100 LEU A N 1
ATOM 758 C CA . LEU A 1 100 ? -0.427 6.937 24.270 1.00 83.12 100 LEU A CA 1
ATOM 759 C C . LEU A 1 100 ? -0.969 6.840 22.841 1.00 83.12 100 LEU A C 1
ATOM 761 O O . LEU A 1 100 ? -0.520 7.566 21.956 1.00 83.12 100 LEU A O 1
ATOM 765 N N . GLU A 1 101 ? -1.942 5.960 22.621 1.00 81.00 101 GLU A N 1
ATOM 766 C CA . GLU A 1 101 ? -2.610 5.814 21.333 1.00 81.00 101 GLU A CA 1
ATOM 767 C C . GLU A 1 101 ? -3.486 7.036 21.027 1.00 81.00 101 GLU A C 1
ATOM 769 O O . GLU A 1 101 ? -3.426 7.564 19.917 1.00 81.00 101 GLU A O 1
ATOM 774 N N . LEU A 1 102 ? -4.193 7.567 22.032 1.00 84.56 102 LEU A N 1
ATOM 775 C CA . LEU A 1 102 ? -4.989 8.792 21.916 1.00 84.56 102 LEU A CA 1
ATOM 776 C C . LEU A 1 102 ? -4.118 10.015 21.576 1.00 84.56 102 LEU A C 1
ATOM 778 O O . LEU A 1 102 ? -4.418 10.761 20.644 1.00 84.56 102 LEU A O 1
ATOM 782 N N . ILE A 1 103 ? -2.999 10.191 22.283 1.00 85.94 103 ILE A N 1
ATOM 783 C CA . ILE A 1 103 ? -2.024 11.263 22.031 1.00 85.94 103 ILE A CA 1
ATOM 784 C C . ILE A 1 103 ? -1.397 11.111 20.638 1.00 85.94 103 ILE A C 1
ATOM 786 O O . ILE A 1 103 ? -1.162 12.110 19.948 1.00 85.94 103 ILE A O 1
ATOM 790 N N . GLY A 1 104 ? -1.146 9.870 20.211 1.00 86.50 104 GLY A N 1
ATOM 791 C CA . GLY A 1 104 ? -0.671 9.550 18.869 1.00 86.50 104 GLY A CA 1
ATOM 792 C C . GLY A 1 104 ? -1.663 9.991 17.794 1.00 86.50 104 GLY A C 1
ATOM 793 O O . GLY A 1 104 ? -1.287 10.737 16.892 1.00 86.50 104 GLY A O 1
ATOM 794 N N . MET A 1 105 ? -2.936 9.608 17.925 1.00 85.25 105 MET A N 1
ATOM 795 C CA . MET A 1 105 ? -4.009 10.003 17.003 1.00 85.25 105 MET A CA 1
ATOM 796 C C . MET A 1 105 ? -4.191 11.526 16.939 1.00 85.25 105 MET A C 1
ATOM 798 O O . MET A 1 105 ? -4.297 12.083 15.846 1.00 85.25 105 MET A O 1
ATOM 802 N N . LEU A 1 106 ? -4.149 12.214 18.087 1.00 84.75 106 LEU A N 1
ATOM 803 C CA . LEU A 1 106 ? -4.183 13.680 18.149 1.00 84.75 106 LEU A CA 1
ATOM 804 C C . LEU A 1 106 ? -2.983 14.315 17.436 1.00 84.75 106 LEU A C 1
ATOM 806 O O . LEU A 1 106 ? -3.120 15.360 16.808 1.00 84.75 106 LEU A O 1
ATOM 810 N N . GLY A 1 107 ? -1.802 13.698 17.515 1.00 84.38 107 GLY A N 1
ATOM 811 C CA . GLY A 1 107 ? -0.623 14.167 16.788 1.00 84.38 107 GLY A CA 1
ATOM 812 C C . GLY A 1 107 ? -0.754 14.060 15.285 1.00 84.38 107 GLY A C 1
ATOM 813 O O . GLY A 1 107 ? -0.491 15.039 14.594 1.00 84.38 107 GLY A O 1
ATOM 814 N N . TYR A 1 108 ? -1.237 12.919 14.802 1.00 85.94 108 TYR A N 1
ATOM 815 C CA . TYR A 1 108 ? -1.508 12.743 13.381 1.00 85.94 108 TYR A CA 1
ATOM 816 C C . TYR A 1 108 ? -2.543 13.750 12.865 1.00 85.94 108 TYR A C 1
ATOM 818 O O . TYR A 1 108 ? -2.317 14.357 11.824 1.00 85.94 108 TYR A O 1
ATOM 826 N N . GLY A 1 109 ? -3.624 14.008 13.611 1.00 82.12 109 GLY A N 1
ATOM 827 C CA . GLY A 1 109 ? -4.641 14.992 13.212 1.00 82.12 109 GLY A CA 1
ATOM 828 C C . GLY A 1 109 ? -4.114 16.430 13.124 1.00 82.12 109 GLY A C 1
ATOM 829 O O . GLY A 1 109 ? -4.578 17.214 12.298 1.00 82.12 109 GLY A O 1
ATOM 830 N N . VAL A 1 110 ? -3.117 16.771 13.939 1.00 83.69 110 VAL A N 1
ATOM 831 C CA . VAL A 1 110 ? -2.438 18.070 13.888 1.00 83.69 110 VAL A CA 1
ATOM 832 C C . VAL A 1 110 ? -1.461 18.154 12.712 1.00 83.69 110 VAL A C 1
ATOM 834 O O . VAL A 1 110 ? -1.427 19.175 12.026 1.00 83.69 110 VAL A O 1
ATOM 837 N N . ASP A 1 111 ? -0.703 17.089 12.441 1.00 83.62 111 ASP A N 1
ATOM 838 C CA . ASP A 1 111 ? 0.227 17.026 11.304 1.00 83.62 111 ASP A CA 1
ATOM 839 C C . ASP A 1 111 ? -0.509 17.022 9.951 1.00 83.62 111 ASP A C 1
ATOM 841 O O . ASP A 1 111 ? -0.023 17.595 8.975 1.00 83.62 111 ASP A O 1
ATOM 845 N N . GLU A 1 112 ? -1.707 16.433 9.892 1.00 80.31 112 GLU A N 1
ATOM 846 C CA . GLU A 1 112 ? -2.601 16.479 8.726 1.00 80.31 112 GLU A CA 1
ATOM 847 C C . GLU A 1 112 ? -3.370 17.808 8.601 1.00 80.31 112 GLU A C 1
ATOM 849 O O . GLU A 1 112 ? -4.062 18.031 7.606 1.00 80.31 112 GLU A O 1
ATOM 854 N N . GLY A 1 113 ? -3.251 18.707 9.584 1.00 78.00 113 GLY A N 1
ATOM 855 C CA . GLY A 1 113 ? -3.938 20.001 9.597 1.00 78.00 113 GLY A CA 1
ATOM 856 C C . GLY A 1 113 ? -5.453 19.907 9.805 1.00 78.00 113 GLY A C 1
ATOM 857 O O . GLY A 1 113 ? -6.159 20.886 9.574 1.00 78.00 113 GLY A O 1
ATOM 858 N N . ALA A 1 114 ? -5.957 18.745 10.229 1.00 78.38 114 ALA A N 1
ATOM 859 C CA . ALA A 1 114 ? -7.357 18.541 10.585 1.00 78.38 114 ALA A CA 1
ATOM 860 C C . ALA A 1 114 ? -7.700 19.120 11.972 1.00 78.38 114 ALA A C 1
ATOM 862 O O . ALA A 1 114 ? -8.864 19.416 12.229 1.00 78.38 114 ALA A O 1
ATOM 863 N N . ILE A 1 115 ? -6.699 19.275 12.850 1.00 76.00 115 ILE A N 1
ATOM 864 C CA . ILE A 1 115 ? -6.818 19.832 14.206 1.00 76.00 115 ILE A CA 1
ATOM 865 C C . ILE A 1 115 ? -5.803 20.964 14.380 1.00 76.00 115 ILE A C 1
ATOM 867 O O . ILE A 1 115 ? -4.620 20.814 14.064 1.00 76.00 115 ILE A O 1
ATOM 871 N N . GLU A 1 116 ? -6.237 22.102 14.919 1.00 73.62 116 GLU A N 1
ATOM 872 C CA . GLU A 1 116 ? -5.325 23.209 15.202 1.00 73.62 116 GLU A CA 1
ATOM 873 C C . GLU A 1 116 ? -4.429 22.896 16.415 1.00 73.62 116 GLU A C 1
ATOM 875 O O . GLU A 1 116 ? -4.867 22.342 17.423 1.00 73.62 116 GLU A O 1
ATOM 880 N N . GLN A 1 117 ? -3.159 23.321 16.374 1.00 70.38 117 GLN A N 1
ATOM 881 C CA . GLN A 1 117 ? -2.179 23.102 17.458 1.00 70.38 117 GLN A CA 1
ATOM 882 C C . GLN A 1 117 ? -2.664 23.569 18.842 1.00 70.38 117 GLN A C 1
ATOM 884 O O . GLN A 1 117 ? -2.197 23.078 19.871 1.00 70.38 117 GLN A O 1
ATOM 889 N N . ASN A 1 118 ? -3.581 24.537 18.872 1.00 69.81 118 ASN A N 1
ATOM 890 C CA . ASN A 1 118 ? -4.132 25.074 20.107 1.00 69.81 118 ASN A CA 1
ATOM 891 C C . ASN A 1 118 ? -5.266 24.206 20.685 1.00 69.81 118 ASN A C 1
ATOM 893 O O . ASN A 1 118 ? -5.419 24.159 21.903 1.00 69.81 118 ASN A O 1
ATOM 897 N N . GLU A 1 119 ? -6.010 23.473 19.849 1.00 65.00 119 GLU A N 1
ATOM 898 C CA . GLU A 1 119 ? -7.069 22.550 20.288 1.00 65.00 119 GLU A CA 1
ATOM 899 C C . GLU A 1 119 ? -6.489 21.306 20.970 1.00 65.00 119 GLU A C 1
ATOM 901 O O . GLU A 1 119 ? -7.043 20.823 21.955 1.00 65.00 119 GLU A O 1
ATOM 906 N N . ARG A 1 120 ? -5.300 20.860 20.543 1.00 63.69 120 ARG A N 1
ATOM 907 C CA . ARG A 1 120 ? -4.558 19.741 21.151 1.00 63.69 120 ARG A CA 1
ATOM 908 C C . ARG A 1 120 ? -4.271 19.917 22.647 1.00 63.69 120 ARG A C 1
ATOM 910 O O . ARG A 1 120 ? -4.037 18.940 23.339 1.00 63.69 120 ARG A O 1
ATOM 917 N N . LYS A 1 121 ? -4.207 21.158 23.139 1.00 63.88 121 LYS A N 1
ATOM 918 C CA . LYS A 1 121 ? -3.936 21.455 24.558 1.00 63.88 121 LYS A CA 1
ATOM 919 C C . LYS A 1 121 ? -5.189 21.450 25.433 1.00 63.88 121 LYS A C 1
ATOM 921 O O . LYS A 1 121 ? -5.054 21.533 26.651 1.00 63.88 121 LYS A O 1
ATOM 926 N N . ILE A 1 122 ? -6.375 21.441 24.826 1.00 67.50 122 ILE A N 1
ATOM 927 C CA . ILE A 1 122 ? -7.666 21.542 25.522 1.00 67.50 122 ILE A CA 1
ATOM 928 C C . ILE A 1 122 ? -8.310 20.154 25.704 1.00 67.50 122 ILE A C 1
ATOM 930 O O . ILE A 1 122 ? -9.148 19.993 26.592 1.00 67.50 122 ILE A O 1
ATOM 934 N N . ILE A 1 123 ? -7.902 19.168 24.897 1.00 60.19 123 ILE A N 1
ATOM 935 C CA . ILE A 1 123 ? -8.378 17.772 24.884 1.00 60.19 123 ILE A CA 1
ATOM 936 C C . ILE A 1 123 ? -7.338 16.873 25.552 1.00 60.19 123 ILE A C 1
ATOM 938 O O . ILE A 1 123 ? -7.754 16.009 26.353 1.00 60.19 123 ILE A O 1
#

Radius of gyration: 24.45 Å; chains: 1; bounding box: 46×43×64 Å